Protein AF-A0AAN9E689-F1 (afdb_monomer_lite)

Sequence (117 aa):
MASEAALQTMDMCFKFESNFMVADGFYSDPNNLIIRKLAISIIATHWKTDIDAFVSYLAMNYFDRFVSQSEKHYSLEDVEKVRLVALTCLFIAGKFRGISIDLYLVKNFLSDRISYY

Secondary structure (DSSP, 8-state):
---HHHHHHHHHHHHHHHTTPPPTTGGGSHHHHHHHHHHHHHHHHH--TTT-HHHHHHHHHHHHHHHHH-SS---TT-HHHHHHHHHHHHHHHHHHTT--THHHHHHHHHHHHHTT-

Organism: Crotalaria pallida (NCBI:txid3830)

Radius of gyration: 16.84 Å; chains: 1; bounding box: 63×23×36 Å

Foldseek 3Di:
DDDPVRVVVVVVVVVVVVVLDFDPCCVVDPQSVVLLVLLLVLCVVQDPVVVPVQLSVQLSSQLRRCQRPDPDPDGPVCSVVSNVSSVVSSVVSCVVVVHPCVVRCVVVVVVVVVVPD

pLDDT: mean 82.41, std 15.06, range [36.09, 95.69]

InterPro domains:
  IPR006671 Cyclin, N-terminal [PF00134] (36-100)
  IPR036915 Cyclin-like superfamily [SSF47954] (14-101)

Structure (mmCIF, N/CA/C/O backbone):
data_AF-A0AAN9E689-F1
#
_entry.id   AF-A0AAN9E689-F1
#
loop_
_atom_site.group_PDB
_atom_site.id
_atom_site.type_symbol
_atom_site.label_atom_id
_atom_site.label_alt_id
_atom_site.label_comp_id
_atom_site.label_asym_id
_atom_site.label_entity_id
_atom_site.label_seq_id
_atom_site.pdbx_PDB_ins_code
_atom_site.Cartn_x
_atom_site.Cartn_y
_atom_site.Cartn_z
_atom_site.occupancy
_atom_site.B_iso_or_equiv
_atom_site.auth_seq_id
_atom_site.auth_comp_id
_atom_site.auth_asym_id
_atom_site.auth_atom_id
_atom_site.pdbx_PDB_model_num
ATOM 1 N N . MET A 1 1 ? 34.188 -5.527 -1.211 1.00 62.56 1 MET A N 1
ATOM 2 C CA . MET A 1 1 ? 33.830 -4.380 -0.348 1.00 62.56 1 MET A CA 1
ATOM 3 C C . MET A 1 1 ? 32.960 -3.443 -1.165 1.00 62.56 1 MET A C 1
ATOM 5 O O . MET A 1 1 ? 33.303 -3.217 -2.319 1.00 62.56 1 MET A O 1
ATOM 9 N N . ALA A 1 2 ? 31.829 -2.976 -0.628 1.00 68.81 2 ALA A N 1
ATOM 10 C CA . ALA A 1 2 ? 31.008 -1.969 -1.305 1.00 68.81 2 ALA A CA 1
ATOM 11 C C . ALA A 1 2 ? 31.815 -0.669 -1.462 1.00 68.81 2 ALA A C 1
ATOM 13 O O . ALA A 1 2 ? 32.603 -0.333 -0.577 1.00 68.81 2 ALA A O 1
ATOM 14 N N . SER A 1 3 ? 31.666 0.028 -2.590 1.00 87.56 3 SER A N 1
ATOM 15 C CA . SER A 1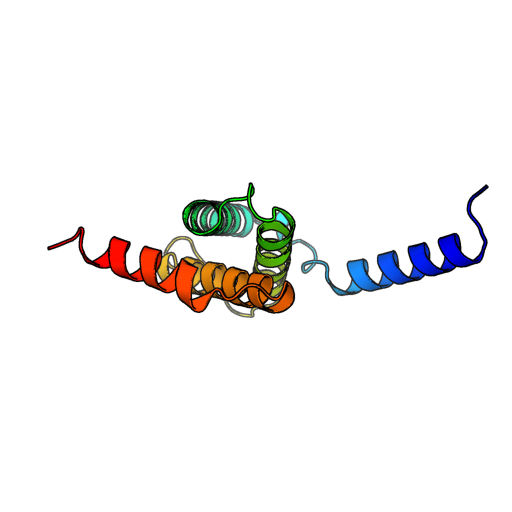 3 ? 32.341 1.309 -2.805 1.00 87.56 3 SER A CA 1
ATOM 16 C C . SER A 1 3 ? 31.801 2.369 -1.841 1.00 87.56 3 SER A C 1
ATOM 18 O O . SER A 1 3 ? 30.651 2.304 -1.407 1.00 87.56 3 SER A O 1
ATOM 20 N N . GLU A 1 4 ? 32.612 3.376 -1.530 1.00 87.56 4 GLU A N 1
ATOM 21 C CA . GLU A 1 4 ? 32.205 4.506 -0.685 1.00 87.56 4 GLU A CA 1
ATOM 22 C C . GLU A 1 4 ? 30.939 5.204 -1.221 1.00 87.56 4 GLU A C 1
ATOM 2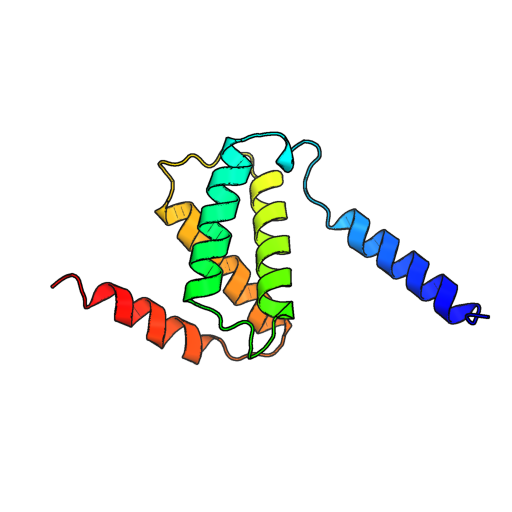4 O O . GLU A 1 4 ? 30.021 5.513 -0.464 1.00 87.56 4 GLU A O 1
ATOM 29 N N . ALA A 1 5 ? 30.819 5.325 -2.547 1.00 88.50 5 ALA A N 1
ATOM 30 C CA . ALA A 1 5 ? 29.624 5.843 -3.216 1.00 88.50 5 ALA A CA 1
ATOM 31 C C . ALA A 1 5 ? 28.365 4.980 -2.981 1.00 88.50 5 ALA A C 1
ATOM 33 O O . ALA A 1 5 ? 27.262 5.509 -2.823 1.00 88.50 5 ALA A O 1
ATOM 34 N N . ALA A 1 6 ? 28.512 3.651 -2.936 1.00 90.94 6 ALA A N 1
ATOM 35 C CA . ALA A 1 6 ? 27.398 2.748 -2.652 1.00 90.94 6 ALA A CA 1
ATOM 36 C C . ALA A 1 6 ? 26.927 2.874 -1.194 1.00 90.94 6 ALA A C 1
ATOM 38 O O . ALA A 1 6 ? 25.724 2.870 -0.943 1.00 90.94 6 ALA A O 1
ATOM 39 N N . LEU A 1 7 ? 27.856 3.048 -0.247 1.00 90.62 7 LEU A N 1
ATOM 40 C CA . LEU A 1 7 ? 27.527 3.289 1.163 1.00 90.62 7 LEU A CA 1
ATOM 41 C C . LEU A 1 7 ? 26.777 4.614 1.353 1.00 90.62 7 LEU A C 1
ATOM 43 O O . LEU A 1 7 ? 25.762 4.647 2.045 1.00 90.62 7 LEU A O 1
ATOM 47 N N . GLN A 1 8 ? 27.220 5.682 0.686 1.00 92.12 8 GLN A N 1
ATOM 48 C CA . GLN A 1 8 ? 26.541 6.983 0.728 1.00 92.12 8 GLN A CA 1
ATOM 49 C C . GLN A 1 8 ? 25.128 6.919 0.133 1.00 92.12 8 GLN A C 1
ATOM 51 O O . GLN A 1 8 ? 24.192 7.497 0.682 1.00 92.12 8 GLN A O 1
ATOM 56 N N . THR A 1 9 ? 24.956 6.179 -0.966 1.00 92.06 9 THR A N 1
ATOM 57 C CA . THR A 1 9 ? 23.640 5.978 -1.590 1.00 92.06 9 THR A CA 1
ATOM 58 C C . THR A 1 9 ? 22.708 5.200 -0.661 1.00 92.06 9 THR A C 1
ATOM 60 O O . THR A 1 9 ? 21.548 5.568 -0.506 1.00 92.06 9 THR A O 1
ATOM 63 N N . MET A 1 10 ? 23.217 4.157 -0.003 1.00 91.19 10 MET A N 1
ATOM 64 C CA . MET A 1 10 ? 22.445 3.355 0.945 1.00 91.19 10 MET A CA 1
ATOM 65 C C . MET A 1 10 ? 21.961 4.188 2.138 1.00 91.19 10 MET A C 1
ATOM 67 O O . MET A 1 10 ? 20.783 4.125 2.482 1.00 91.19 10 MET A O 1
ATOM 71 N N . ASP A 1 11 ? 22.838 5.009 2.721 1.00 92.38 11 ASP A N 1
ATOM 72 C CA . ASP A 1 11 ? 22.478 5.913 3.820 1.00 92.38 11 ASP A CA 1
ATOM 73 C C . ASP A 1 11 ? 21.422 6.944 3.387 1.00 92.38 11 ASP A C 1
ATOM 75 O O . ASP A 1 11 ? 20.450 7.201 4.101 1.00 92.38 11 ASP A O 1
ATOM 79 N N . MET A 1 12 ? 21.553 7.488 2.173 1.00 92.25 12 MET A N 1
ATOM 80 C CA . MET A 1 12 ? 20.559 8.403 1.614 1.00 92.25 12 MET A CA 1
ATOM 81 C C . MET A 1 12 ? 19.197 7.721 1.428 1.00 92.25 12 MET A C 1
ATOM 83 O O . MET A 1 12 ? 18.183 8.287 1.837 1.00 92.25 12 MET A O 1
ATOM 87 N N . CYS A 1 13 ? 19.160 6.510 0.863 1.00 88.31 13 CYS A N 1
ATOM 88 C CA . CYS A 1 13 ? 17.928 5.739 0.695 1.00 88.31 13 CYS A CA 1
ATOM 89 C C . CYS A 1 13 ? 17.260 5.432 2.038 1.00 88.31 13 CYS A C 1
ATOM 91 O O . CYS A 1 13 ? 16.056 5.636 2.163 1.00 88.31 13 CYS A O 1
ATOM 93 N N . PHE A 1 14 ? 18.031 5.022 3.047 1.00 89.12 14 PHE A N 1
ATOM 94 C CA . PHE A 1 14 ? 17.506 4.715 4.377 1.00 89.12 14 PHE A CA 1
ATOM 95 C C . PHE A 1 14 ? 16.880 5.942 5.055 1.00 89.12 14 PHE A C 1
ATOM 97 O O . PHE A 1 14 ? 15.784 5.868 5.616 1.00 89.12 14 PHE A O 1
ATOM 104 N N . LYS A 1 15 ? 17.534 7.105 4.958 1.00 91.75 15 LYS A N 1
ATOM 105 C CA . LYS A 1 15 ? 16.985 8.375 5.462 1.00 91.75 15 LYS A CA 1
ATOM 106 C C . LYS A 1 15 ? 15.693 8.752 4.745 1.00 91.75 15 LYS A C 1
ATOM 108 O O . LYS A 1 15 ? 14.740 9.198 5.380 1.00 91.75 15 LYS A O 1
ATOM 113 N N . PHE A 1 16 ? 15.654 8.561 3.428 1.00 88.25 16 PHE A N 1
ATOM 114 C CA . PHE A 1 16 ? 14.465 8.836 2.626 1.00 88.25 16 PHE A CA 1
ATOM 115 C C . PHE A 1 16 ? 13.304 7.911 3.002 1.00 88.25 16 PHE A C 1
ATOM 117 O O . PHE A 1 16 ? 12.195 8.388 3.219 1.00 88.25 16 PHE A O 1
ATOM 124 N N . GLU A 1 17 ? 13.567 6.611 3.133 1.00 85.38 17 GLU A N 1
ATOM 125 C CA . GLU A 1 17 ? 12.590 5.612 3.572 1.00 85.38 17 GLU A CA 1
ATOM 126 C C . GLU A 1 17 ? 12.033 5.954 4.958 1.00 85.38 17 GLU A C 1
ATOM 128 O O . GLU A 1 17 ? 10.817 5.989 5.137 1.00 85.38 17 GLU A O 1
ATOM 133 N N . SER A 1 18 ? 12.904 6.322 5.901 1.00 85.38 18 SER A N 1
ATOM 134 C CA . SER A 1 18 ? 12.516 6.701 7.266 1.00 85.38 18 SER A CA 1
ATOM 135 C C . SER A 1 18 ? 11.543 7.888 7.299 1.00 85.38 18 SER A C 1
ATOM 137 O O . SER A 1 18 ? 10.569 7.866 8.048 1.00 85.38 18 SER A O 1
ATOM 139 N N . ASN A 1 19 ? 11.741 8.896 6.440 1.00 86.56 19 ASN A N 1
ATOM 140 C CA . ASN A 1 19 ? 10.842 10.058 6.336 1.00 86.56 19 ASN A CA 1
ATOM 141 C C . ASN A 1 19 ? 9.448 9.703 5.792 1.00 86.56 19 ASN A C 1
ATOM 143 O O . ASN A 1 19 ? 8.512 10.502 5.871 1.00 86.56 19 ASN A O 1
ATOM 147 N N . PHE A 1 20 ? 9.316 8.517 5.204 1.00 85.62 20 PHE A N 1
ATOM 148 C CA . PHE A 1 20 ? 8.099 8.006 4.597 1.00 85.62 20 PHE A CA 1
ATOM 149 C C . PHE A 1 20 ? 7.578 6.757 5.309 1.00 85.62 20 PHE A C 1
ATOM 151 O O . PHE A 1 20 ? 6.837 5.963 4.727 1.00 85.62 20 PHE A O 1
ATOM 158 N N . MET A 1 21 ? 7.918 6.607 6.585 1.00 87.69 21 MET A N 1
ATOM 159 C CA . MET A 1 21 ? 7.291 5.625 7.454 1.00 87.69 21 MET A CA 1
ATOM 160 C C . MET A 1 21 ? 5.909 6.099 7.913 1.00 87.69 21 MET A C 1
ATOM 162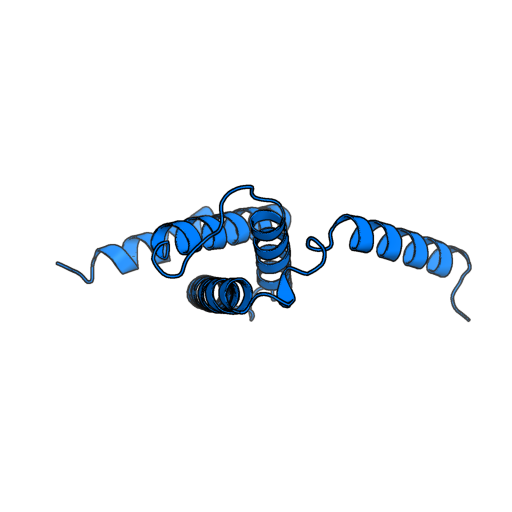 O O . MET A 1 21 ? 5.553 7.279 7.843 1.00 87.69 21 MET A O 1
ATOM 166 N N . VAL A 1 22 ? 5.100 5.137 8.342 1.00 92.56 22 VAL A N 1
ATOM 167 C CA . VAL A 1 22 ? 3.808 5.395 8.985 1.00 92.56 22 VAL A CA 1
ATOM 168 C C . VAL A 1 22 ? 4.004 6.030 10.359 1.00 92.56 22 VAL A C 1
ATOM 170 O O . VAL A 1 22 ? 5.076 5.898 10.948 1.00 92.56 22 VAL A O 1
ATOM 173 N N . ALA A 1 23 ? 2.965 6.682 10.884 1.00 90.25 23 ALA A N 1
ATOM 174 C CA . ALA A 1 23 ? 2.996 7.202 12.248 1.00 90.25 23 ALA A CA 1
ATOM 175 C C . ALA A 1 23 ? 3.206 6.084 13.287 1.00 90.25 23 ALA A C 1
ATOM 177 O O . ALA A 1 23 ? 2.718 4.956 13.129 1.00 90.25 23 ALA A O 1
ATOM 178 N N . ASP A 1 24 ? 3.907 6.418 14.369 1.00 88.75 24 ASP A N 1
ATOM 179 C CA . ASP A 1 24 ? 4.186 5.485 15.457 1.00 88.75 24 ASP A CA 1
ATOM 180 C C . ASP A 1 24 ? 2.894 4.917 16.052 1.00 88.75 24 ASP A C 1
ATOM 182 O O . ASP A 1 24 ? 1.905 5.618 16.263 1.00 88.75 24 ASP A O 1
ATOM 186 N N . GLY A 1 25 ? 2.895 3.609 16.316 1.00 87.25 25 GLY A N 1
ATOM 187 C CA . GLY A 1 25 ? 1.742 2.909 16.882 1.00 87.25 25 GLY A CA 1
ATOM 188 C C . GLY A 1 25 ? 0.613 2.600 15.893 1.00 87.25 25 GLY A C 1
ATOM 189 O O . GLY A 1 25 ? -0.319 1.898 16.277 1.00 87.25 25 GLY A O 1
ATOM 190 N N . PHE A 1 26 ? 0.702 3.019 14.621 1.00 89.75 26 PHE A N 1
ATOM 191 C CA . PHE A 1 26 ? -0.330 2.741 13.611 1.00 89.75 26 PHE A CA 1
ATOM 192 C C . PHE A 1 26 ? -0.678 1.248 13.513 1.00 89.75 26 PHE A C 1
ATOM 194 O O . PHE A 1 26 ? -1.850 0.879 13.551 1.00 89.75 26 PHE A O 1
ATOM 201 N N . TYR A 1 27 ? 0.336 0.381 13.454 1.00 90.31 27 TYR A N 1
ATOM 202 C CA . TYR A 1 27 ? 0.150 -1.072 13.361 1.00 90.31 27 TYR A CA 1
ATOM 203 C C . TYR A 1 27 ? -0.233 -1.749 14.682 1.00 90.31 27 TYR A C 1
ATOM 205 O O . TYR A 1 27 ? -0.555 -2.936 14.679 1.00 90.31 27 TYR A O 1
ATOM 213 N N . SER A 1 28 ? -0.193 -1.025 15.801 1.00 92.25 28 SER A N 1
ATOM 214 C CA . SER A 1 28 ? -0.578 -1.557 17.110 1.00 92.25 28 SER A CA 1
ATOM 215 C C . SER A 1 28 ? -2.093 -1.535 17.323 1.00 92.25 28 SER A C 1
ATOM 217 O O . SER A 1 28 ? -2.590 -2.264 18.178 1.00 92.25 28 SER A O 1
ATOM 219 N N . ASP A 1 29 ? -2.830 -0.728 16.552 1.00 90.00 29 ASP A N 1
ATOM 220 C CA . ASP A 1 29 ? -4.291 -0.659 16.606 1.00 90.00 29 ASP A CA 1
ATOM 221 C C . ASP A 1 29 ? -4.929 -1.763 15.729 1.00 90.00 29 ASP A C 1
ATOM 223 O O . ASP A 1 29 ? -4.753 -1.766 14.503 1.00 90.00 29 ASP A O 1
ATOM 227 N N . PRO A 1 30 ? -5.713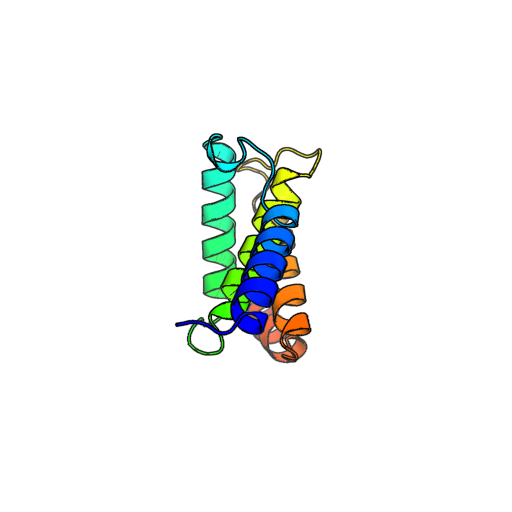 -2.693 16.311 1.00 91.12 30 PRO A N 1
ATOM 228 C CA . PRO A 1 30 ? -6.420 -3.726 15.559 1.00 91.12 30 PRO A CA 1
ATOM 229 C C . PRO A 1 30 ? -7.347 -3.186 14.462 1.00 91.12 30 PRO A C 1
ATOM 231 O O . PRO A 1 30 ? -7.468 -3.823 13.414 1.00 91.12 30 PRO A O 1
ATOM 234 N N . ASN A 1 31 ? -7.970 -2.019 14.656 1.00 90.00 31 ASN A N 1
ATOM 235 C CA . ASN A 1 31 ? -8.832 -1.404 13.645 1.00 90.00 31 ASN A CA 1
ATOM 236 C C . ASN A 1 31 ? -8.026 -1.020 12.403 1.00 90.00 31 ASN A C 1
ATOM 238 O O . ASN A 1 31 ? -8.437 -1.335 11.284 1.00 90.00 31 ASN A O 1
ATOM 242 N N . ASN A 1 32 ? -6.834 -0.447 12.598 1.00 91.19 32 ASN A N 1
ATOM 243 C CA . ASN A 1 32 ? -5.920 -0.102 11.508 1.00 91.19 32 ASN A CA 1
ATOM 244 C C . ASN A 1 32 ? -5.477 -1.344 10.724 1.00 91.19 32 ASN A C 1
ATOM 246 O O . ASN A 1 32 ? -5.406 -1.328 9.494 1.00 91.19 32 ASN A O 1
ATOM 250 N N . LEU A 1 33 ? -5.246 -2.465 11.410 1.00 92.50 33 LEU A N 1
ATOM 251 C CA . LEU A 1 33 ? -4.923 -3.729 10.746 1.00 92.50 33 LEU A CA 1
ATOM 252 C C . LEU A 1 33 ? -6.089 -4.261 9.905 1.00 92.50 33 LEU A C 1
ATOM 254 O O . LEU A 1 33 ? -5.866 -4.840 8.838 1.00 92.50 33 LEU A O 1
ATOM 258 N N . ILE A 1 34 ? -7.327 -4.077 10.363 1.00 93.19 34 ILE A N 1
ATOM 259 C CA . ILE A 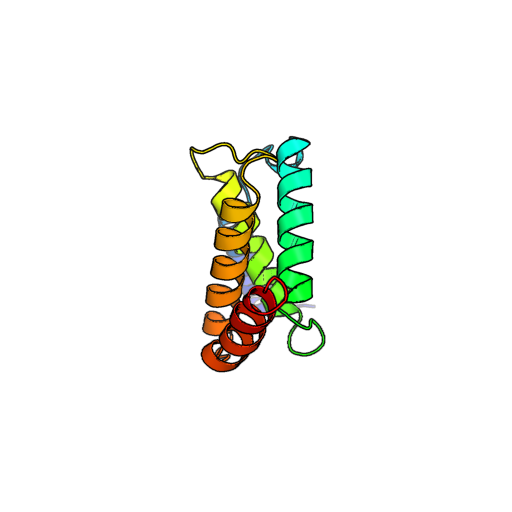1 34 ? -8.523 -4.520 9.644 1.00 93.19 34 ILE A CA 1
ATOM 260 C C . ILE A 1 34 ? -8.748 -3.675 8.383 1.00 93.19 34 ILE A C 1
ATOM 262 O O . ILE A 1 34 ? -8.872 -4.241 7.293 1.00 93.19 34 ILE A O 1
ATOM 266 N N . ILE A 1 35 ? -8.726 -2.343 8.488 1.00 93.12 35 ILE A N 1
ATOM 267 C CA . ILE A 1 35 ? -8.865 -1.458 7.316 1.00 93.12 35 ILE A CA 1
ATOM 268 C C . ILE A 1 35 ? -7.723 -1.676 6.315 1.00 93.12 35 ILE A C 1
ATOM 270 O O . ILE A 1 35 ? -7.948 -1.662 5.106 1.00 93.12 35 ILE A O 1
ATOM 274 N N . ARG A 1 36 ? -6.511 -1.976 6.799 1.00 94.75 36 ARG A N 1
ATOM 275 C CA . ARG A 1 36 ? -5.365 -2.303 5.950 1.00 94.75 36 ARG A CA 1
ATOM 276 C C . ARG A 1 36 ? -5.579 -3.602 5.177 1.00 94.75 36 ARG A C 1
ATOM 278 O O . ARG A 1 36 ? -5.287 -3.657 3.986 1.00 94.75 36 ARG A O 1
ATOM 285 N N . LYS A 1 37 ? -6.120 -4.648 5.814 1.00 95.00 37 LYS A N 1
ATOM 286 C CA . LYS A 1 37 ? -6.481 -5.902 5.123 1.00 95.00 37 LYS A CA 1
ATOM 287 C C . LYS A 1 37 ? -7.526 -5.667 4.033 1.00 95.00 37 LYS A C 1
ATOM 289 O O . LYS A 1 37 ? -7.395 -6.223 2.944 1.00 95.00 37 LYS A O 1
ATOM 294 N N . LEU A 1 38 ? -8.520 -4.822 4.304 1.00 94.12 38 LEU A N 1
ATOM 295 C CA . LEU A 1 38 ? -9.513 -4.425 3.309 1.00 94.12 38 LEU A CA 1
ATOM 296 C C . LEU A 1 38 ? -8.852 -3.704 2.122 1.00 94.12 38 LEU A C 1
ATOM 298 O O . LEU A 1 38 ? -9.088 -4.079 0.975 1.00 94.12 38 LEU A O 1
ATOM 302 N N . ALA A 1 39 ? -7.971 -2.735 2.380 1.00 94.44 39 ALA A N 1
ATOM 303 C CA . ALA A 1 39 ? -7.235 -2.025 1.333 1.00 94.44 39 ALA A CA 1
ATOM 304 C C . ALA A 1 39 ? -6.378 -2.966 0.469 1.00 94.44 39 ALA A C 1
ATOM 306 O O . ALA A 1 39 ? -6.429 -2.881 -0.759 1.00 94.44 39 ALA A O 1
ATOM 307 N N . ILE A 1 40 ? -5.661 -3.913 1.090 1.00 94.88 40 ILE A N 1
ATOM 308 C CA . ILE A 1 40 ? -4.891 -4.952 0.386 1.00 94.88 40 ILE A CA 1
ATOM 309 C C . ILE A 1 40 ? -5.799 -5.754 -0.541 1.00 94.88 40 ILE A C 1
ATOM 311 O O . ILE A 1 40 ? -5.469 -5.930 -1.712 1.00 94.88 40 ILE A O 1
ATOM 315 N N . SER A 1 41 ? -6.944 -6.221 -0.034 1.00 93.62 41 SER A N 1
ATOM 316 C CA . SER A 1 41 ? -7.894 -6.995 -0.834 1.00 93.62 41 SER A CA 1
ATOM 317 C C . SER A 1 41 ? -8.376 -6.201 -2.048 1.00 93.62 41 SER A C 1
ATOM 319 O O . SER A 1 41 ? -8.426 -6.736 -3.149 1.00 93.62 41 SER A O 1
ATOM 321 N N . ILE A 1 42 ? -8.696 -4.919 -1.868 1.00 91.00 42 ILE A N 1
ATOM 322 C CA . ILE A 1 42 ? -9.175 -4.046 -2.946 1.00 91.00 42 ILE A CA 1
ATOM 323 C C . ILE A 1 42 ? -8.086 -3.835 -3.999 1.00 91.00 42 ILE A C 1
ATOM 325 O O . ILE A 1 42 ? -8.358 -3.969 -5.193 1.00 91.00 42 ILE A O 1
ATOM 329 N N . ILE A 1 43 ? -6.856 -3.543 -3.574 1.00 91.19 43 ILE A N 1
ATOM 330 C CA . ILE A 1 43 ? -5.716 -3.355 -4.478 1.00 91.19 43 ILE A CA 1
ATOM 331 C C . ILE A 1 43 ? -5.432 -4.641 -5.257 1.00 91.19 43 ILE A C 1
ATOM 333 O O . ILE A 1 43 ? -5.273 -4.574 -6.472 1.00 91.19 43 ILE A O 1
ATOM 337 N N . ALA A 1 44 ? -5.433 -5.801 -4.597 1.00 89.56 44 ALA A N 1
ATOM 338 C CA . ALA A 1 44 ? -5.189 -7.092 -5.238 1.00 89.56 44 ALA A CA 1
ATOM 339 C C . ALA A 1 44 ? -6.253 -7.444 -6.293 1.00 89.56 44 ALA A C 1
ATOM 341 O O . ALA A 1 44 ? -5.928 -8.026 -7.325 1.00 89.56 44 ALA A O 1
ATOM 342 N N . THR A 1 45 ? -7.513 -7.048 -6.082 1.00 87.12 45 THR A N 1
ATOM 343 C CA . THR A 1 45 ? -8.573 -7.226 -7.087 1.00 87.12 45 THR A CA 1
ATOM 344 C C . THR A 1 45 ? -8.341 -6.367 -8.334 1.00 87.12 45 THR A C 1
ATOM 346 O O . THR A 1 45 ? -8.643 -6.793 -9.447 1.00 87.12 45 THR A O 1
ATOM 349 N N . HIS A 1 46 ? -7.802 -5.156 -8.174 1.00 82.69 46 HIS A N 1
ATOM 350 C CA . HIS A 1 46 ? -7.698 -4.178 -9.266 1.00 82.69 46 HIS A CA 1
ATOM 351 C C . HIS A 1 46 ? -6.313 -4.128 -9.922 1.00 82.69 46 HIS A C 1
ATOM 353 O O . HIS A 1 46 ? -6.173 -3.562 -11.009 1.00 82.69 46 HIS A O 1
ATOM 359 N N . TRP A 1 47 ? -5.300 -4.725 -9.295 1.00 84.38 47 TRP A N 1
ATOM 360 C CA . TRP A 1 47 ? -3.928 -4.755 -9.777 1.00 84.38 47 TRP A CA 1
ATOM 361 C C . TRP A 1 47 ? -3.368 -6.169 -9.761 1.00 84.38 47 TRP A C 1
ATOM 363 O O . TRP A 1 47 ? -3.301 -6.819 -8.720 1.00 84.38 47 TRP A O 1
ATOM 373 N N . LYS A 1 48 ? -2.893 -6.628 -10.919 1.00 77.69 48 LYS A N 1
ATOM 374 C CA . LYS A 1 48 ? -2.187 -7.905 -11.013 1.00 77.69 48 LYS A CA 1
ATOM 375 C C . LYS A 1 48 ? -0.721 -7.679 -10.667 1.00 77.69 48 LYS A C 1
ATOM 377 O O . LYS A 1 48 ? -0.009 -7.010 -11.414 1.00 77.69 48 LYS A O 1
ATOM 382 N N . THR A 1 49 ? -0.268 -8.258 -9.560 1.00 68.19 49 THR A N 1
ATOM 383 C CA . THR A 1 49 ? 1.130 -8.187 -9.100 1.00 68.19 49 THR A CA 1
ATOM 384 C C . THR A 1 49 ? 2.129 -8.716 -10.128 1.00 68.19 49 THR A C 1
ATOM 386 O O . THR A 1 49 ? 3.275 -8.280 -10.128 1.00 68.19 49 THR A O 1
ATOM 389 N N . ASP A 1 50 ? 1.683 -9.583 -11.038 1.00 73.56 50 ASP A N 1
ATOM 390 C CA . ASP A 1 50 ? 2.496 -10.146 -12.124 1.00 73.56 50 ASP A CA 1
ATOM 391 C C . ASP A 1 50 ? 2.896 -9.106 -13.188 1.00 73.56 50 ASP A C 1
ATOM 393 O O . ASP A 1 50 ? 3.784 -9.365 -13.995 1.00 73.56 50 ASP A O 1
ATOM 397 N N . ILE A 1 51 ? 2.248 -7.931 -13.207 1.00 75.75 51 ILE A N 1
ATOM 398 C CA . ILE A 1 51 ? 2.619 -6.807 -14.083 1.00 75.75 51 ILE A CA 1
ATOM 399 C C . ILE A 1 51 ? 3.768 -6.027 -13.451 1.00 75.75 51 ILE A C 1
ATOM 401 O O . ILE A 1 51 ? 4.823 -5.857 -14.054 1.00 75.75 51 ILE A O 1
ATOM 405 N N . ASP A 1 52 ? 3.534 -5.528 -12.238 1.00 83.25 52 ASP A N 1
ATOM 406 C CA . ASP A 1 52 ? 4.531 -4.811 -11.453 1.00 83.25 52 ASP A CA 1
ATOM 407 C C . ASP A 1 52 ? 4.145 -4.852 -9.967 1.00 83.25 52 ASP A C 1
ATOM 409 O O . ASP A 1 52 ? 3.269 -4.110 -9.509 1.00 83.25 52 ASP A O 1
ATOM 413 N N . ALA A 1 53 ? 4.797 -5.724 -9.196 1.00 88.38 53 ALA A N 1
ATOM 414 C CA . ALA A 1 53 ? 4.580 -5.834 -7.754 1.00 88.38 53 ALA A CA 1
ATOM 415 C C . ALA A 1 53 ? 4.957 -4.543 -7.002 1.00 88.38 53 ALA A C 1
ATOM 417 O O . ALA A 1 53 ? 4.428 -4.277 -5.918 1.00 88.38 53 ALA A O 1
ATOM 418 N N . PHE A 1 54 ? 5.820 -3.705 -7.587 1.00 89.94 54 PHE A N 1
ATOM 419 C CA . PHE A 1 54 ? 6.222 -2.435 -6.994 1.00 89.94 54 PHE A CA 1
ATOM 420 C C . PHE A 1 54 ? 5.059 -1.440 -6.928 1.00 89.94 54 PHE A C 1
ATOM 422 O O . PHE A 1 54 ? 4.975 -0.661 -5.983 1.00 89.94 54 PHE A O 1
ATOM 429 N N . VAL A 1 55 ? 4.116 -1.492 -7.876 1.00 90.69 55 VAL A N 1
ATOM 430 C CA . VAL A 1 55 ? 2.922 -0.632 -7.860 1.00 90.69 55 VAL A CA 1
ATOM 431 C C . VAL A 1 55 ? 2.040 -0.941 -6.651 1.00 90.69 55 VAL A C 1
ATOM 433 O O . VAL A 1 55 ? 1.634 -0.020 -5.946 1.00 90.69 55 VAL A O 1
ATOM 436 N N . SER A 1 56 ? 1.780 -2.221 -6.360 1.00 92.12 56 SER A N 1
ATOM 437 C CA . SER A 1 56 ? 1.008 -2.617 -5.172 1.00 92.12 56 SER A CA 1
ATOM 438 C C . SER A 1 56 ? 1.716 -2.246 -3.874 1.00 92.12 56 SER A C 1
ATOM 440 O O . SER A 1 56 ? 1.071 -1.763 -2.944 1.00 92.12 56 SER A O 1
ATOM 442 N N . TYR A 1 57 ? 3.036 -2.437 -3.813 1.00 92.56 57 TYR A N 1
ATOM 443 C CA . TYR A 1 57 ? 3.840 -2.027 -2.664 1.00 92.56 57 TYR A CA 1
ATOM 444 C C . TYR A 1 57 ? 3.737 -0.516 -2.418 1.00 92.56 57 TYR A C 1
ATOM 446 O O . TYR A 1 57 ? 3.437 -0.080 -1.307 1.00 92.56 57 TYR A O 1
ATOM 454 N N . LEU A 1 58 ? 3.913 0.284 -3.471 1.00 93.38 58 LEU A N 1
ATOM 455 C CA . LEU A 1 58 ? 3.864 1.739 -3.395 1.00 93.38 58 LEU A CA 1
ATOM 456 C C . LEU A 1 58 ? 2.462 2.239 -3.014 1.00 93.38 58 LEU A C 1
ATOM 458 O O . LEU A 1 58 ? 2.331 3.126 -2.174 1.00 93.38 58 LEU A O 1
ATOM 462 N N . ALA A 1 59 ? 1.414 1.619 -3.560 1.00 94.75 59 ALA A N 1
ATOM 463 C CA . ALA A 1 59 ? 0.031 1.908 -3.196 1.00 94.75 59 ALA A CA 1
ATOM 464 C C . ALA A 1 59 ? -0.235 1.655 -1.704 1.00 94.75 59 ALA A C 1
ATOM 466 O O . ALA A 1 59 ? -0.856 2.490 -1.047 1.00 94.75 59 ALA A O 1
ATOM 467 N N . MET A 1 60 ? 0.271 0.548 -1.151 1.00 95.69 60 MET A N 1
ATOM 468 C CA . MET A 1 60 ? 0.149 0.263 0.281 1.00 95.69 60 MET A CA 1
ATOM 469 C C . MET A 1 60 ? 0.948 1.239 1.143 1.00 95.69 60 MET A C 1
ATOM 471 O O . MET A 1 60 ? 0.431 1.685 2.161 1.00 95.69 60 MET A O 1
ATOM 475 N N . ASN A 1 61 ? 2.157 1.634 0.728 1.00 94.50 61 ASN A N 1
ATOM 476 C CA . ASN A 1 61 ? 2.917 2.661 1.445 1.00 94.50 61 ASN A CA 1
ATOM 477 C C . ASN A 1 61 ? 2.148 3.994 1.488 1.00 94.50 61 ASN A C 1
ATOM 479 O O . ASN A 1 61 ? 2.046 4.611 2.545 1.00 94.50 61 ASN A O 1
ATOM 483 N N . TYR A 1 62 ? 1.544 4.414 0.373 1.00 95.44 62 TYR A N 1
ATOM 484 C CA . TYR A 1 62 ? 0.710 5.618 0.338 1.00 95.44 62 TYR A CA 1
ATOM 485 C C . TYR A 1 62 ? -0.534 5.497 1.218 1.00 95.44 62 TYR A C 1
ATOM 487 O O . TYR A 1 62 ? -0.857 6.444 1.933 1.00 95.44 62 TYR A O 1
ATOM 495 N N . PHE A 1 63 ? -1.209 4.346 1.185 1.00 95.50 63 PHE A N 1
ATOM 496 C CA . PHE A 1 63 ? -2.393 4.090 1.999 1.00 95.50 63 PHE A CA 1
ATOM 497 C C . PHE A 1 63 ? -2.060 4.147 3.491 1.00 95.50 63 PHE A C 1
ATOM 499 O O . PHE A 1 63 ? -2.651 4.941 4.221 1.00 95.50 63 PHE A O 1
ATOM 506 N N . ASP A 1 64 ? -1.081 3.350 3.927 1.00 95.06 64 ASP A N 1
ATOM 507 C CA . ASP A 1 64 ? -0.720 3.219 5.336 1.00 95.06 64 ASP A CA 1
ATOM 508 C C . ASP A 1 64 ? -0.288 4.584 5.903 1.00 95.06 64 ASP A C 1
ATOM 510 O O . ASP A 1 64 ? -0.737 4.993 6.974 1.00 95.06 64 ASP A O 1
ATOM 514 N N . ARG A 1 65 ? 0.499 5.360 5.144 1.00 94.06 65 ARG A N 1
ATOM 515 C CA . ARG A 1 65 ? 0.904 6.712 5.550 1.00 94.06 65 ARG A CA 1
ATOM 516 C C . ARG A 1 65 ? -0.272 7.675 5.643 1.00 94.06 65 ARG A C 1
ATOM 518 O O . ARG A 1 65 ? -0.399 8.358 6.657 1.00 94.06 65 ARG A O 1
ATOM 525 N N . PHE A 1 66 ? -1.122 7.728 4.618 1.00 93.06 66 PHE A N 1
ATOM 526 C CA . PHE A 1 66 ? -2.262 8.644 4.580 1.00 93.06 66 PHE A CA 1
ATOM 527 C C . PHE A 1 66 ? -3.220 8.402 5.746 1.00 93.06 66 PHE A C 1
ATOM 529 O O . PHE A 1 66 ? -3.597 9.344 6.435 1.00 93.06 66 PHE A O 1
ATOM 536 N N . VAL A 1 67 ? -3.569 7.140 6.000 1.00 92.38 67 VAL A N 1
ATOM 537 C CA . VAL A 1 67 ? -4.453 6.770 7.108 1.00 92.38 67 VAL A CA 1
ATOM 538 C C . VAL A 1 67 ? -3.786 7.063 8.452 1.00 92.38 67 VAL A C 1
ATOM 540 O O . VAL A 1 67 ? -4.425 7.642 9.326 1.00 92.38 67 VAL A O 1
ATOM 543 N N . SER A 1 68 ? -2.494 6.746 8.606 1.00 91.62 68 SER A N 1
ATOM 544 C CA . SER A 1 68 ? -1.769 6.988 9.862 1.00 91.62 68 SER A CA 1
ATOM 545 C C . SER A 1 68 ? -1.665 8.467 10.250 1.00 91.62 68 SER A C 1
ATOM 547 O O . SER A 1 68 ? -1.552 8.779 11.430 1.00 91.62 68 SER A O 1
ATOM 549 N N . GLN A 1 69 ? -1.699 9.373 9.269 1.00 88.25 69 GLN A N 1
ATOM 550 C CA . GLN A 1 69 ? -1.577 10.820 9.478 1.00 88.25 69 GLN A CA 1
ATOM 551 C C . GLN A 1 69 ? -2.921 11.548 9.428 1.00 88.25 69 GLN A C 1
ATOM 553 O O . GLN A 1 69 ? -2.987 12.743 9.711 1.00 88.25 69 GLN A O 1
ATOM 558 N N . SER A 1 70 ? -3.996 10.866 9.033 1.00 83.25 70 SER A N 1
ATOM 559 C CA . SER A 1 70 ? -5.301 11.500 8.940 1.00 83.25 70 SER A CA 1
ATOM 560 C C . SER A 1 70 ? -5.901 11.710 10.328 1.00 83.25 70 SER A C 1
ATOM 562 O O . SER A 1 70 ? -5.958 10.787 11.132 1.00 83.25 70 SER A O 1
ATOM 564 N N . GLU A 1 71 ? -6.444 12.902 10.577 1.00 73.62 71 GLU A N 1
ATOM 565 C CA . GLU A 1 71 ? -7.219 13.201 11.795 1.00 73.62 71 GLU A CA 1
ATOM 566 C C . GLU A 1 71 ? -8.513 12.369 11.895 1.00 73.62 71 GLU A C 1
ATOM 568 O O . GLU A 1 71 ? -9.179 12.336 12.927 1.00 73.62 71 GLU A O 1
ATOM 573 N N . LYS A 1 72 ? -8.899 11.705 10.800 1.00 73.56 72 LYS A N 1
ATOM 574 C CA . LYS A 1 72 ? -10.088 10.863 10.718 1.00 73.56 72 LYS A CA 1
ATOM 575 C C . LYS A 1 72 ? -9.722 9.424 11.047 1.00 73.56 72 LYS A C 1
ATOM 577 O O . LYS A 1 72 ? -9.022 8.767 10.283 1.00 73.56 72 LYS A O 1
ATOM 582 N N . HIS A 1 73 ? -10.286 8.907 12.128 1.00 75.19 73 HIS A N 1
ATOM 583 C CA . HIS A 1 73 ? -10.252 7.476 12.397 1.00 75.19 73 HIS A CA 1
ATOM 584 C C . HIS A 1 73 ? -11.175 6.758 11.413 1.00 75.19 73 HIS A C 1
ATOM 586 O O . HIS A 1 73 ? -12.388 6.964 11.424 1.00 75.19 73 HIS A O 1
ATOM 592 N N . TYR A 1 74 ? -10.591 5.942 10.537 1.00 78.38 74 TYR A N 1
ATOM 593 C CA . TYR A 1 74 ? -11.358 5.061 9.666 1.00 78.38 74 TYR A CA 1
ATOM 594 C C . TYR A 1 74 ? -11.872 3.885 10.483 1.00 78.38 74 TYR A C 1
ATOM 596 O O . TYR A 1 74 ? -11.108 3.215 11.177 1.00 78.38 74 TYR A O 1
ATOM 604 N N . SER A 1 75 ? -13.167 3.628 10.376 1.00 75.50 75 SER A N 1
ATOM 605 C CA . SER A 1 75 ? -13.801 2.477 10.998 1.00 75.50 75 SER A CA 1
ATOM 606 C C . SER A 1 75 ? -14.145 1.410 9.961 1.00 75.50 75 SER A C 1
ATOM 608 O O . SER A 1 75 ? -14.084 1.626 8.748 1.00 75.50 75 SER A O 1
ATOM 610 N N . LEU A 1 76 ? -14.562 0.245 10.449 1.00 70.12 76 LEU A N 1
ATOM 611 C CA . LEU A 1 76 ? -15.124 -0.819 9.620 1.00 70.12 76 LEU A CA 1
ATOM 612 C C . LEU A 1 76 ? -16.394 -0.405 8.865 1.00 70.12 76 LEU A C 1
ATOM 614 O O . LEU A 1 76 ? -16.727 -1.033 7.866 1.00 70.12 76 LEU A O 1
ATOM 618 N N . GLU A 1 77 ? -17.089 0.639 9.312 1.00 78.69 77 GLU A N 1
ATOM 619 C CA . GLU A 1 77 ? -18.294 1.158 8.657 1.00 78.69 77 GLU A CA 1
ATOM 620 C C . GLU A 1 77 ? -17.946 2.043 7.446 1.00 78.69 77 GLU A C 1
ATOM 622 O O . GLU A 1 77 ? -18.774 2.272 6.567 1.00 78.69 77 GLU A O 1
ATOM 627 N N . ASP A 1 78 ? -16.688 2.481 7.334 1.00 84.00 78 ASP A N 1
ATOM 628 C CA . ASP A 1 78 ? -16.196 3.366 6.278 1.00 84.00 78 ASP A CA 1
ATOM 629 C C . ASP A 1 78 ? -15.679 2.614 5.037 1.00 84.00 78 ASP A C 1
ATOM 631 O O . ASP A 1 78 ? -14.798 3.113 4.331 1.00 84.00 78 ASP A O 1
ATOM 635 N N . VAL A 1 79 ? -16.221 1.426 4.739 1.00 86.56 79 VAL A N 1
ATOM 636 C CA . VAL A 1 79 ? -15.758 0.530 3.654 1.00 86.56 79 VAL A CA 1
ATOM 637 C C . VAL A 1 79 ? -15.568 1.266 2.327 1.00 86.56 79 VAL A C 1
ATOM 639 O O . VAL A 1 79 ? -14.509 1.165 1.708 1.00 86.56 79 VAL A O 1
ATOM 642 N N . GLU A 1 80 ? -16.553 2.060 1.906 1.00 87.44 80 GLU A N 1
ATOM 643 C CA . GLU A 1 80 ? -16.488 2.799 0.640 1.00 87.44 80 GLU A CA 1
ATOM 644 C C . GLU A 1 80 ? -15.423 3.903 0.651 1.00 87.44 80 GLU A C 1
ATOM 646 O O . GLU A 1 80 ? -14.788 4.171 -0.371 1.00 87.44 80 GLU A O 1
ATOM 651 N N . LYS A 1 81 ? -15.157 4.516 1.811 1.00 89.00 81 LYS A N 1
ATOM 652 C CA . LYS A 1 81 ? -14.068 5.494 1.942 1.00 89.00 81 LYS A CA 1
ATOM 653 C C . LYS A 1 81 ? -12.716 4.792 1.878 1.00 89.00 81 LYS A C 1
ATOM 655 O O . LYS A 1 81 ? -11.841 5.253 1.152 1.00 89.00 81 LYS A O 1
ATOM 660 N N . VAL A 1 82 ? -12.559 3.661 2.570 1.00 91.31 82 VAL A N 1
ATOM 661 C CA . VAL A 1 82 ? -11.347 2.829 2.489 1.00 91.31 82 VAL A CA 1
ATOM 662 C C . VAL A 1 82 ? -11.106 2.387 1.045 1.00 91.31 82 VAL A C 1
ATOM 664 O O . VAL A 1 82 ? -9.984 2.504 0.554 1.00 91.31 82 VAL A O 1
ATOM 667 N N . ARG A 1 83 ? -12.160 1.972 0.328 1.00 91.25 83 ARG A N 1
ATOM 668 C CA . ARG A 1 83 ? -12.100 1.625 -1.098 1.00 91.25 83 ARG A CA 1
ATOM 669 C C . ARG A 1 83 ? -11.629 2.791 -1.951 1.00 91.25 83 ARG A C 1
ATOM 671 O O . ARG A 1 83 ? -10.708 2.621 -2.749 1.00 91.25 83 ARG A O 1
ATOM 678 N N . LEU A 1 84 ? -12.226 3.966 -1.775 1.00 89.81 84 LEU A N 1
ATOM 679 C CA . LEU A 1 84 ? -11.849 5.160 -2.523 1.00 89.81 84 LEU A CA 1
ATOM 680 C C . LEU A 1 84 ? -10.380 5.534 -2.289 1.00 89.81 84 LEU A C 1
ATOM 682 O O . LEU A 1 84 ? -9.654 5.795 -3.249 1.00 89.81 84 LEU A O 1
ATOM 686 N N . VAL A 1 85 ? -9.928 5.522 -1.034 1.00 93.00 85 VAL A N 1
ATOM 687 C CA . VAL A 1 85 ? -8.539 5.836 -0.675 1.00 93.00 85 VAL A CA 1
ATOM 688 C C . VAL A 1 8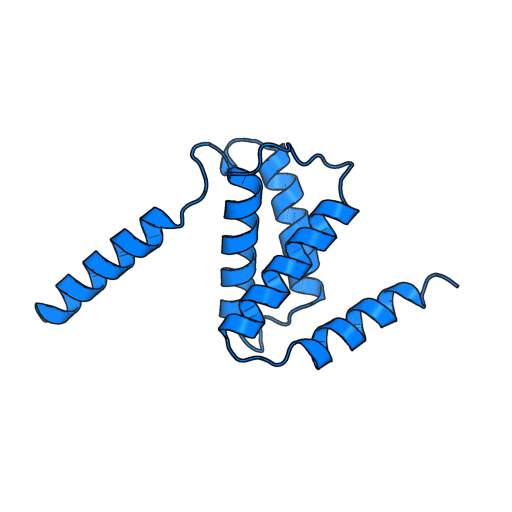5 ? -7.587 4.803 -1.276 1.00 93.00 85 VAL A C 1
ATOM 690 O O . VAL A 1 85 ? -6.649 5.186 -1.970 1.00 93.00 85 VAL A O 1
ATOM 693 N N . ALA A 1 86 ? -7.854 3.505 -1.106 1.00 93.81 86 ALA A N 1
ATOM 694 C CA . ALA A 1 86 ? -7.012 2.435 -1.642 1.00 93.81 86 ALA A CA 1
ATOM 695 C C . ALA A 1 86 ? -6.869 2.513 -3.173 1.00 93.81 86 ALA A C 1
ATOM 697 O O . ALA A 1 86 ? -5.761 2.410 -3.704 1.00 93.81 86 ALA A O 1
ATOM 698 N N . LEU A 1 87 ? -7.969 2.763 -3.892 1.00 91.19 87 LEU A N 1
ATOM 699 C CA . LEU A 1 87 ? -7.945 2.925 -5.349 1.00 91.19 87 LEU A CA 1
ATOM 700 C C . LEU A 1 87 ? -7.222 4.205 -5.780 1.00 91.19 87 LEU A C 1
ATOM 702 O O . LEU A 1 87 ? -6.514 4.197 -6.786 1.00 91.19 87 LEU A O 1
ATOM 706 N N . THR A 1 88 ? -7.336 5.284 -5.005 1.00 91.88 88 THR A N 1
ATOM 707 C CA . THR A 1 88 ? -6.583 6.522 -5.251 1.00 91.88 88 THR A CA 1
ATOM 708 C C . THR A 1 88 ? -5.083 6.297 -5.069 1.00 91.88 88 THR A C 1
ATOM 710 O O . THR A 1 88 ? -4.293 6.689 -5.926 1.00 91.88 88 THR A O 1
ATOM 713 N N . CYS A 1 89 ? -4.672 5.606 -4.004 1.00 94.94 89 CYS A N 1
ATOM 714 C CA . CYS A 1 89 ? -3.276 5.239 -3.772 1.00 94.94 89 CYS A CA 1
ATOM 715 C C . CYS A 1 89 ? -2.724 4.368 -4.907 1.00 94.94 89 CYS A C 1
ATOM 717 O O . CYS A 1 89 ? -1.620 4.619 -5.390 1.00 94.94 89 CYS A O 1
ATOM 719 N N . LEU A 1 90 ? -3.511 3.400 -5.386 1.00 92.00 90 LEU A N 1
ATOM 720 C CA . LEU A 1 90 ? -3.155 2.582 -6.544 1.00 92.00 90 LEU A CA 1
ATOM 721 C C . LEU A 1 90 ? -2.997 3.422 -7.818 1.00 92.00 90 LEU A C 1
ATOM 723 O O . LEU A 1 90 ? -2.046 3.226 -8.576 1.00 92.00 90 LEU A O 1
ATOM 727 N N . PHE A 1 91 ? -3.889 4.390 -8.031 1.00 89.62 91 PHE A N 1
ATOM 728 C CA . PHE A 1 91 ? -3.818 5.288 -9.177 1.00 89.62 91 PHE A CA 1
ATOM 729 C C . PHE A 1 91 ? -2.542 6.142 -9.170 1.00 89.62 91 PHE A C 1
ATOM 731 O O . PHE A 1 91 ? -1.844 6.251 -10.179 1.00 89.62 91 PHE A O 1
ATOM 738 N N . ILE A 1 92 ? -2.208 6.725 -8.018 1.00 91.75 92 ILE A N 1
ATOM 739 C CA . ILE A 1 92 ? -0.980 7.510 -7.854 1.00 91.75 92 ILE A CA 1
ATOM 740 C C . ILE A 1 92 ? 0.243 6.615 -8.089 1.00 91.75 92 ILE A C 1
ATOM 742 O O . ILE A 1 92 ? 1.139 6.997 -8.841 1.00 91.75 92 ILE A O 1
ATOM 746 N N . ALA A 1 93 ? 0.258 5.410 -7.511 1.00 92.56 93 ALA A N 1
ATOM 747 C CA . ALA A 1 93 ? 1.371 4.476 -7.633 1.00 92.56 93 ALA A CA 1
ATOM 748 C C . ALA A 1 93 ? 1.643 4.065 -9.086 1.00 92.56 93 ALA A C 1
ATOM 750 O O . ALA A 1 93 ? 2.787 4.121 -9.541 1.00 92.56 93 ALA A O 1
ATOM 751 N N . GLY A 1 94 ? 0.612 3.703 -9.852 1.00 88.88 94 GLY A N 1
ATOM 752 C CA . GLY A 1 94 ? 0.824 3.349 -11.255 1.00 88.88 94 GLY A CA 1
ATOM 753 C C . GLY A 1 94 ? 1.208 4.559 -12.115 1.00 88.88 94 GLY A C 1
ATOM 754 O O . GLY A 1 94 ? 2.050 4.415 -12.999 1.00 88.88 94 GLY A O 1
ATOM 755 N N . LYS A 1 95 ? 0.698 5.770 -11.825 1.00 87.31 95 LYS A N 1
ATOM 756 C CA . LYS A 1 95 ? 1.120 6.990 -12.531 1.00 87.31 95 LYS A CA 1
ATOM 757 C C . LYS A 1 95 ? 2.586 7.299 -12.269 1.00 87.31 95 LYS A C 1
ATOM 759 O O . LYS A 1 95 ? 3.311 7.627 -13.203 1.00 87.31 95 LYS A O 1
ATOM 764 N N . PHE A 1 96 ? 3.034 7.131 -11.027 1.00 88.44 96 PHE A N 1
ATOM 765 C CA . PHE A 1 96 ? 4.441 7.271 -10.659 1.00 88.44 96 PHE A CA 1
ATOM 766 C C . PHE A 1 96 ? 5.333 6.273 -11.412 1.00 88.44 96 PHE A C 1
ATOM 768 O O . PHE A 1 96 ? 6.472 6.577 -11.753 1.00 88.44 96 PHE A O 1
ATOM 775 N N . ARG A 1 97 ? 4.792 5.096 -11.738 1.00 88.19 97 ARG A N 1
ATOM 776 C CA . ARG A 1 97 ? 5.458 4.068 -12.548 1.00 88.19 97 ARG A CA 1
ATOM 777 C C . ARG A 1 97 ? 5.304 4.249 -14.059 1.00 88.19 97 ARG A C 1
ATOM 779 O O . ARG A 1 97 ? 5.766 3.399 -14.812 1.00 88.19 97 ARG A O 1
ATOM 786 N N . GLY A 1 98 ? 4.702 5.350 -14.514 1.00 83.50 98 GLY A N 1
ATOM 787 C CA . GLY A 1 98 ? 4.503 5.639 -15.937 1.00 83.50 98 GLY A CA 1
ATOM 788 C C . GLY A 1 98 ? 3.444 4.759 -16.606 1.00 83.50 98 GLY A C 1
ATOM 789 O O . GLY A 1 98 ? 3.401 4.667 -17.830 1.00 83.50 98 GLY A O 1
ATOM 790 N N . ILE A 1 99 ? 2.587 4.103 -15.821 1.00 78.25 99 ILE A N 1
ATOM 791 C CA . ILE A 1 99 ? 1.544 3.212 -16.321 1.00 78.25 99 ILE A CA 1
ATOM 792 C C . ILE A 1 99 ? 0.287 4.035 -16.596 1.00 78.25 99 ILE A C 1
ATOM 794 O O . ILE A 1 99 ? -0.226 4.733 -15.718 1.00 78.25 99 ILE A O 1
ATOM 798 N N . SER A 1 100 ? -0.243 3.931 -17.816 1.00 69.25 100 SER A N 1
ATOM 799 C CA . SER A 1 100 ? -1.546 4.507 -18.156 1.00 69.25 100 SER A CA 1
ATOM 800 C C . SER A 1 100 ? -2.658 3.692 -17.488 1.00 69.25 100 SER A C 1
ATOM 802 O O . SER A 1 100 ? -3.157 2.701 -18.020 1.00 69.25 100 SER A O 1
ATOM 804 N N . ILE A 1 101 ? -3.018 4.089 -16.269 1.00 62.00 101 ILE A N 1
ATOM 805 C CA . ILE A 1 101 ? -4.058 3.430 -15.466 1.00 62.00 101 ILE A CA 1
ATOM 806 C C . ILE A 1 101 ? -5.471 3.703 -15.992 1.00 62.00 101 ILE A C 1
ATOM 808 O O . ILE A 1 101 ? -6.391 2.942 -15.682 1.00 62.00 101 ILE A O 1
ATOM 812 N N . ASP A 1 102 ? -5.649 4.729 -16.824 1.00 62.59 102 ASP A N 1
ATOM 813 C CA . ASP A 1 102 ? -6.949 5.110 -17.388 1.00 62.59 102 ASP A CA 1
ATOM 814 C C . ASP A 1 102 ? -7.618 3.941 -18.146 1.00 62.59 102 ASP A C 1
ATOM 816 O O . ASP A 1 102 ? -8.839 3.822 -18.161 1.00 62.59 102 ASP A O 1
ATOM 820 N N . LEU A 1 103 ? -6.834 2.997 -18.683 1.00 52.22 103 LEU A N 1
ATOM 821 C CA . LEU A 1 103 ? -7.325 1.768 -19.323 1.00 52.22 103 LEU A CA 1
ATOM 822 C C . LEU A 1 103 ? -7.646 0.620 -18.349 1.00 52.22 103 LEU A C 1
ATOM 824 O O . LEU A 1 103 ? -8.469 -0.241 -18.668 1.00 52.22 103 LEU A O 1
ATOM 828 N N . TYR A 1 104 ? -6.995 0.583 -17.185 1.00 55.66 104 TYR A N 1
ATOM 829 C CA . TYR A 1 104 ? -7.040 -0.550 -16.254 1.00 55.66 104 TYR A CA 1
ATOM 830 C C . TYR A 1 104 ? -8.143 -0.390 -15.202 1.00 55.66 104 TYR A C 1
ATOM 832 O O . TYR A 1 104 ? -8.884 -1.333 -14.928 1.00 55.66 104 TYR A O 1
ATOM 840 N N . LEU A 1 105 ? -8.312 0.820 -14.655 1.00 57.50 105 LEU A N 1
ATOM 841 C CA . LEU A 1 105 ? -9.369 1.083 -13.679 1.00 57.50 105 LEU A CA 1
ATOM 842 C C . LEU A 1 105 ? -10.731 1.286 -14.343 1.00 57.50 105 LEU A C 1
ATOM 844 O O . LEU A 1 105 ? -11.698 0.753 -13.827 1.00 57.50 105 LEU A O 1
ATOM 848 N N . VAL A 1 106 ? -10.845 1.946 -15.503 1.00 53.94 106 VAL A N 1
ATOM 849 C CA . VAL A 1 106 ? -12.156 2.141 -16.166 1.00 53.94 106 VAL A CA 1
ATOM 850 C C . VAL A 1 106 ? -12.824 0.806 -16.520 1.00 53.94 106 VAL A C 1
ATOM 852 O O . VAL A 1 106 ? -14.029 0.659 -16.323 1.00 53.94 106 VAL A O 1
ATOM 855 N N . LYS A 1 107 ? -12.055 -0.202 -16.959 1.00 51.81 107 LYS A N 1
ATOM 856 C CA . LYS A 1 107 ? -12.593 -1.547 -17.228 1.00 51.81 107 LYS A CA 1
ATOM 857 C C . LYS A 1 107 ? -13.114 -2.244 -15.967 1.00 51.81 107 LYS A C 1
ATOM 859 O O . LYS A 1 107 ? -14.187 -2.834 -16.016 1.00 51.81 107 LYS A O 1
ATOM 864 N N . ASN A 1 108 ? -12.404 -2.145 -14.844 1.00 53.03 108 ASN A N 1
ATOM 865 C CA . ASN A 1 108 ? -12.773 -2.851 -13.609 1.00 53.03 108 ASN A CA 1
ATOM 866 C C . ASN A 1 108 ? -13.825 -2.085 -12.778 1.00 53.03 108 ASN A C 1
ATOM 868 O O . ASN A 1 108 ? -14.769 -2.679 -12.270 1.00 53.03 108 ASN A O 1
ATOM 872 N N . PHE A 1 109 ? -13.729 -0.754 -12.712 1.00 53.19 109 PHE A N 1
ATOM 873 C CA . PHE A 1 109 ? -14.629 0.118 -11.944 1.00 53.19 109 PHE A CA 1
ATOM 874 C C . PHE A 1 109 ? -16.040 0.188 -12.551 1.00 53.19 109 PHE A C 1
ATOM 876 O O . PHE A 1 109 ? -17.013 0.360 -11.818 1.00 53.19 109 PHE A O 1
ATOM 883 N N . LEU A 1 110 ? -16.165 0.064 -13.881 1.00 48.78 110 LEU A N 1
ATOM 884 C CA . LEU A 1 110 ? -17.463 -0.017 -14.562 1.00 48.78 110 LEU A CA 1
ATOM 885 C C . LEU A 1 110 ? -18.036 -1.441 -14.568 1.00 48.78 110 LEU A C 1
ATOM 887 O O . LEU A 1 110 ? -19.251 -1.590 -14.484 1.00 48.78 110 LEU A O 1
ATOM 891 N N . SER A 1 111 ? -17.189 -2.477 -14.612 1.00 51.44 111 SER A N 1
ATOM 892 C CA . SER A 1 111 ? -17.634 -3.877 -14.550 1.00 51.44 111 SER A CA 1
ATOM 893 C C . SER A 1 111 ? -18.335 -4.201 -13.225 1.00 51.44 111 SER A C 1
ATOM 895 O O . SER A 1 111 ? -19.381 -4.843 -13.229 1.00 51.44 111 SER A O 1
ATOM 897 N N . ASP A 1 112 ? -17.822 -3.699 -12.098 1.00 51.03 112 ASP A N 1
ATOM 898 C CA . ASP A 1 112 ? -18.407 -3.946 -10.771 1.00 51.03 112 ASP A CA 1
ATOM 899 C C . ASP A 1 112 ? -19.773 -3.268 -10.554 1.00 51.03 112 ASP A C 1
ATOM 901 O O . ASP A 1 112 ? -20.534 -3.685 -9.682 1.00 51.03 112 ASP A O 1
ATOM 905 N N . ARG A 1 113 ? -20.122 -2.234 -11.338 1.00 46.72 113 ARG A N 1
ATOM 906 C CA . ARG A 1 113 ? -21.429 -1.557 -11.229 1.00 46.72 113 ARG A CA 1
ATOM 907 C C . ARG A 1 113 ? -22.532 -2.183 -12.082 1.00 46.72 113 ARG A C 1
ATOM 909 O O . ARG A 1 113 ? -23.695 -1.854 -11.869 1.00 46.72 113 ARG A O 1
ATOM 916 N N . ILE A 1 114 ? -22.192 -3.050 -13.037 1.00 41.72 114 ILE A N 1
ATOM 917 C CA . ILE A 1 114 ? -23.174 -3.678 -13.938 1.00 41.72 114 ILE A CA 1
ATOM 918 C C . ILE A 1 114 ? -23.734 -4.980 -13.335 1.00 41.72 114 ILE A C 1
ATOM 920 O O . ILE A 1 114 ? -24.844 -5.369 -13.666 1.00 41.72 114 ILE A O 1
ATOM 924 N N . SER A 1 115 ? -23.047 -5.605 -12.375 1.00 38.34 115 SER A N 1
ATOM 925 C CA . SER A 1 115 ? -23.486 -6.871 -11.753 1.00 38.34 115 SER A CA 1
ATOM 926 C C . SER A 1 115 ? -24.574 -6.737 -10.671 1.00 38.34 115 SER A C 1
ATOM 928 O O . SER A 1 115 ? -24.874 -7.718 -9.994 1.00 38.34 115 SER A O 1
ATOM 930 N N . TYR A 1 116 ? -25.156 -5.547 -10.488 1.00 37.81 116 TYR A N 1
ATOM 931 C CA . TYR A 1 116 ? -26.231 -5.280 -9.517 1.00 37.81 116 TYR A CA 1
ATOM 932 C C . TYR A 1 116 ? -27.547 -4.801 -10.166 1.00 37.81 116 TYR A C 1
ATOM 934 O O . TYR A 1 116 ? -28.405 -4.272 -9.458 1.00 37.81 116 TYR A O 1
ATOM 942 N N . TYR A 1 117 ? -27.719 -4.995 -11.480 1.00 36.09 117 TYR A N 1
ATOM 943 C CA . TYR A 1 117 ? -28.979 -4.758 -12.198 1.00 36.09 117 TYR A CA 1
ATOM 944 C C . TYR A 1 117 ? -29.403 -5.981 -13.007 1.00 36.09 117 TYR A C 1
ATOM 946 O O . TYR A 1 117 ? -28.532 -6.560 -13.693 1.00 36.09 117 TYR A O 1
#